Protein 5I8J (pdb70)

Organism: Escherichia phage RB69 (NCBI:txid12353)

Sequence (126 aa):
SMSKLTKVTFIGWFKSGEMFTKDIMLSGDREEIEWVTVQLAEVNNALVKAFINDEKVFEADFRGMSKLTKVTFIGWFKSGEMFTKDIMLSGDREEIEWVTVQLAEVNNALVKAFINDEKVFEADFR

B-factor: mean 19.67, std 7.59, range [7.95, 49.05]

Radius of gyration: 14.95 Å; Cα contacts (8 Å, |Δi|>4): 280; chains: 2; bounding box: 28×36×39 Å

Nearest PDB structures (foldseek):
  5i8j-assembly1_B  TM=9.574E-01  e=3.822E-09  Escherichia phage RB69
  5hy3-assembly1_B  TM=9.517E-01  e=3.571E-06  Tequatrovirus T4
  7umo-assembly6_F  TM=3.609E-01  e=2.416E-01  Homo sapiens
  4goj-assembly2_D  TM=3.260E-01  e=5.235E-01  Homo sapiens
  8eth-assembly1_S  TM=4.693E-01  e=6.366E+00  Schizosaccharomyces pombe

Secondary structure (DSSP, 8-state):
--SSPEEEEEEEEETTS-EEEEEEEESS-HHHHHHHHHHHHHHHTEEEEEEETTEEEEEEE---/-TTEEEEEEEEEETTS-EEEEEEEEESSHHHHHHHHHHHHHHTTEEEEEEETTEEEEEEE--

InterPro domains:
  IPR035137 Discriminator of mRNA degradation [PF17587] (4-63)

Foldseek 3Di:
DVVDWFWKKKWKAALVRDIDIDIDTHPDDDVVVAVVQQCVCQVRLIWMFIDGPNHTDDIDHRVD/DVQKAWKKKWKAAPVRDIDIDIDIDGPPVVTVQVVQQVVCQVRQIWMFIDGPNHTDYIDHRD

Solvent-accessible surface area: 7477 Å² total; per-residue (Å²): 66,145,122,158,76,34,115,0,14,0,2,0,28,62,138,90,45,120,37,36,20,101,51,40,98,13,37,21,110,110,147,61,11,53,160,29,0,53,73,29,0,96,98,44,86,0,24,0,23,0,4,36,130,37,119,80,48,50,69,10,80,75,85,116,169,113,161,77,36,120,0,18,0,1,0,22,66,138,100,46,114,34,40,26,104,47,38,101,20,30,26,99,112,130,66,0,80,147,12,1,54,79,22,0,94,109,50,94,0,20,0,27,0,6,15,148,32,111,68,32,45,83,12,80,76,111

Structure (mmCIF, N/CA/C/O backbone):
data_5I8J
#
_entry.id   5I8J
#
_cell.length_a   31.910
_cell.length_b   53.933
_cell.length_c   75.454
_cell.angle_alpha   90.00
_cell.angle_beta   90.00
_cell.angle_gamma   90.00
#
_symmetry.space_group_name_H-M   'P 21 21 21'
#
loop_
_entity.id
_entity.type
_entity.pdbx_description
1 polymer 'Dmd discriminator of mRNA degradation'
2 water water
#
loop_
_atom_site.group_PDB
_atom_site.id
_atom_site.type_symbol
_atom_site.label_atom_id
_atom_site.label_alt_id
_atom_site.label_comp_id
_atom_site.label_asym_id
_atom_site.label_entity_id
_atom_site.label_seq_id
_atom_site.pdbx_PDB_ins_code
_atom_site.Cartn_x
_atom_site.Cartn_y
_atom_site.Cartn_z
_atom_site.occupancy
_atom_site.B_iso_or_equiv
_atom_site.auth_seq_id
_atom_site.auth_comp_id
_atom_site.auth_asym_id
_atom_site.auth_atom_id
_atom_site.pdbx_PDB_model_num
ATOM 1 N N . SER A 1 1 ? -4.177 -8.380 15.351 1.00 15.84 0 SER A N 1
ATOM 2 C CA . SER A 1 1 ? -4.364 -8.873 16.718 1.00 16.09 0 SER A CA 1
ATOM 3 C C . SER A 1 1 ? -3.032 -9.304 17.304 1.00 14.39 0 SER A C 1
ATOM 4 O O . SER A 1 1 ? -2.006 -9.223 16.644 1.00 15.68 0 SER A O 1
ATOM 7 N N . MET A 1 2 ? -3.035 -9.775 18.544 1.00 11.84 1 MET A N 1
ATOM 8 C CA . MET A 1 2 ? -1.810 -10.324 19.102 1.00 16.08 1 MET A CA 1
ATOM 9 C C . MET A 1 2 ? -1.472 -11.662 18.451 1.00 16.27 1 MET A C 1
ATOM 10 O O . MET A 1 2 ? -0.308 -11.949 18.165 1.00 18.62 1 MET A O 1
ATOM 15 N N . SER A 1 3 ? -2.491 -12.485 18.211 1.00 16.57 2 SER A N 1
ATOM 16 C CA . SER A 1 3 ? -2.257 -13.811 17.623 1.00 15.63 2 SER A CA 1
ATOM 17 C C . SER A 1 3 ? -1.936 -13.754 16.132 1.00 21.38 2 SER A C 1
ATOM 18 O O . SER A 1 3 ? -1.319 -14.674 15.576 1.00 18.44 2 SER A O 1
ATOM 21 N N . LYS A 1 4 ? -2.367 -12.670 15.499 1.00 16.38 3 LYS A N 1
ATOM 22 C CA . LYS A 1 4 ? -2.145 -12.415 14.084 1.00 19.11 3 LYS A CA 1
ATOM 23 C C . LYS A 1 4 ? -1.704 -10.973 13.922 1.00 16.52 3 LYS A C 1
ATOM 24 O O . LYS A 1 4 ? -2.522 -10.092 13.661 1.00 17.77 3 LYS A O 1
ATOM 30 N N . LEU A 1 5 ? -0.419 -10.732 14.129 1.00 15.58 4 LEU A N 1
ATOM 31 C CA . LEU A 1 5 ? 0.102 -9.373 14.092 1.00 14.78 4 LEU A CA 1
ATOM 32 C C . LEU A 1 5 ? -0.053 -8.767 12.699 1.00 15.16 4 LEU A C 1
ATOM 33 O O . LEU A 1 5 ? -0.031 -9.471 11.693 1.00 17.88 4 LEU A O 1
ATOM 38 N N . THR A 1 6 ? -0.235 -7.459 12.650 1.00 13.61 5 THR A N 1
ATOM 39 C CA . THR A 1 6 ? -0.282 -6.721 11.389 1.00 12.31 5 THR A CA 1
ATOM 40 C C . THR A 1 6 ? 1.124 -6.238 11.071 1.00 16.06 5 THR A C 1
ATOM 41 O O . THR A 1 6 ? 1.748 -5.582 11.895 1.00 14.38 5 THR A O 1
ATOM 45 N N . LYS A 1 7 ? 1.641 -6.577 9.890 1.00 15.93 6 LYS A N 1
ATOM 46 C CA . LYS A 1 7 ? 2.956 -6.088 9.498 1.00 13.74 6 LYS A CA 1
ATOM 47 C C . LYS A 1 7 ? 2.800 -4.772 8.749 1.00 15.57 6 LYS A C 1
ATOM 48 O O . LYS A 1 7 ? 2.198 -4.719 7.673 1.00 14.87 6 LYS A O 1
ATOM 54 N N . VAL A 1 8 ? 3.339 -3.710 9.328 1.00 14.38 7 VAL A N 1
ATOM 55 C CA . VAL A 1 8 ? 3.235 -2.397 8.712 1.00 11.58 7 VAL A CA 1
ATOM 56 C C . VAL A 1 8 ? 4.599 -1.978 8.204 1.00 13.54 7 VAL A C 1
ATOM 57 O O . VAL A 1 8 ? 5.571 -1.986 8.943 1.00 11.57 7 VAL A O 1
ATOM 61 N N . THR A 1 9 ? 4.672 -1.639 6.922 1.00 12.02 8 THR A N 1
ATOM 62 C CA . THR A 1 9 ? 5.903 -1.107 6.355 1.00 11.30 8 THR A CA 1
ATOM 63 C C . THR A 1 9 ? 5.833 0.418 6.379 1.00 11.67 8 THR A C 1
ATOM 64 O O . THR A 1 9 ? 4.916 1.002 5.819 1.00 10.44 8 THR A O 1
ATOM 68 N N . PHE A 1 10 ? 6.790 1.040 7.047 1.00 11.71 9 PHE A N 1
ATOM 69 C CA . PHE A 1 10 ? 6.875 2.489 7.137 1.00 12.24 9 PHE A CA 1
ATOM 70 C C . PHE A 1 10 ? 7.977 2.972 6.218 1.00 11.75 9 PHE A C 1
ATOM 71 O O . PHE A 1 10 ? 9.086 2.413 6.214 1.00 13.14 9 PHE A O 1
ATOM 79 N N . ILE A 1 11 ? 7.670 3.999 5.431 1.00 11.10 10 ILE A N 1
ATOM 80 C CA . ILE A 1 11 ? 8.672 4.640 4.593 1.00 8.62 10 ILE A CA 1
ATOM 81 C C . ILE A 1 11 ? 8.751 6.098 4.976 1.00 9.62 10 ILE A C 1
ATOM 82 O O . ILE A 1 11 ? 7.738 6.771 5.040 1.00 9.70 10 ILE A O 1
ATOM 87 N N . GLY A 1 12 ? 9.958 6.571 5.251 1.00 9.69 11 GLY A N 1
ATOM 88 C CA . GLY A 1 12 ? 10.166 7.923 5.739 1.00 10.38 11 GLY A CA 1
ATO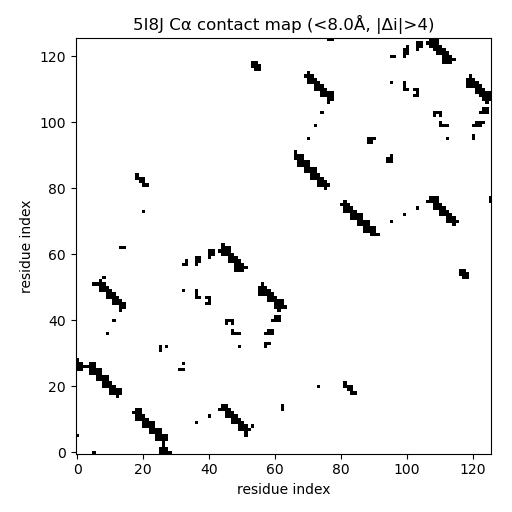M 89 C C . GLY A 1 12 ? 11.107 8.719 4.851 1.00 10.99 11 GLY A C 1
ATOM 90 O O . GLY A 1 12 ? 12.064 8.171 4.288 1.00 10.53 11 GLY A O 1
ATOM 91 N N . TRP A 1 13 ? 10.795 10.004 4.704 1.00 9.18 12 TRP A N 1
ATOM 92 C CA . TRP A 1 13 ? 11.661 10.987 4.062 1.00 10.95 12 TRP A CA 1
ATOM 93 C C . TRP A 1 13 ? 12.047 12.085 5.038 1.00 10.37 12 TRP A C 1
ATOM 94 O O . TRP A 1 13 ? 11.175 12.790 5.564 1.00 11.37 12 TRP A O 1
ATOM 105 N N . PHE A 1 14 ? 13.347 12.229 5.280 1.00 10.50 13 PHE A N 1
ATOM 106 C CA . PHE A 1 14 ? 13.855 13.351 6.061 1.00 13.57 13 PHE A CA 1
ATOM 107 C C . PHE A 1 14 ? 13.746 14.624 5.226 1.00 12.19 13 PHE A C 1
ATOM 108 O O . PHE A 1 14 ? 13.543 14.558 4.012 1.00 13.86 13 PHE A O 1
ATOM 116 N N . LYS A 1 15 ? 13.879 15.781 5.871 1.00 14.57 14 LYS A N 1
ATOM 117 C CA . LYS A 1 15 ? 13.864 17.055 5.145 1.00 16.99 14 LYS A CA 1
ATOM 118 C C . LYS A 1 15 ? 14.957 17.118 4.086 1.00 16.22 14 LYS A C 1
ATOM 119 O O . LYS A 1 15 ? 14.781 17.719 3.021 1.00 17.82 14 LYS A O 1
ATOM 125 N N . SER A 1 16 ? 16.086 16.485 4.384 1.00 15.57 15 SER A N 1
ATOM 126 C CA . SER A 1 16 ? 17.202 16.355 3.435 1.00 16.30 15 SER A CA 1
ATOM 127 C C . SER A 1 16 ? 16.875 15.569 2.168 1.00 20.19 15 SER A C 1
ATOM 128 O O . SER A 1 16 ? 17.627 15.617 1.188 1.00 18.98 15 SER A O 1
ATOM 131 N N . GLY A 1 17 ? 15.783 14.813 2.186 1.00 16.39 16 GLY A N 1
ATOM 132 C CA . GLY A 1 17 ? 15.504 13.913 1.081 1.00 13.74 16 GLY A CA 1
ATOM 133 C C . GLY A 1 17 ? 16.066 12.519 1.315 1.00 16.89 16 GLY A C 1
ATOM 134 O O . GLY A 1 17 ? 15.757 11.579 0.570 1.00 14.08 16 GLY A O 1
ATOM 135 N N . GLU A 1 18 ? 16.915 12.383 2.334 1.00 15.02 17 GLU A N 1
ATOM 136 C CA . GLU A 1 18 ? 17.353 11.060 2.771 1.00 16.27 17 GLU A CA 1
ATOM 137 C C . GLU A 1 18 ? 16.150 10.261 3.250 1.00 17.23 17 GLU A C 1
ATOM 138 O O . GLU A 1 18 ? 15.165 10.837 3.688 1.00 12.48 17 GLU A O 1
ATOM 144 N N . MET A 1 19 ? 16.239 8.935 3.181 1.00 13.57 18 MET A N 1
ATOM 145 C CA . MET A 1 19 ? 15.092 8.095 3.498 1.00 12.33 18 MET A CA 1
ATOM 146 C C . MET A 1 19 ? 15.401 7.085 4.581 1.00 14.53 18 MET A C 1
ATOM 147 O O . MET A 1 19 ? 16.570 6.791 4.852 1.00 13.46 18 MET A O 1
ATOM 152 N N . PHE A 1 20 ? 14.347 6.571 5.209 1.00 13.33 19 PHE A N 1
ATOM 153 C CA . PHE A 1 20 ? 14.477 5.414 6.088 1.00 15.06 19 PHE A CA 1
ATOM 154 C C . PHE A 1 20 ? 13.266 4.516 5.919 1.00 15.88 19 PHE A C 1
ATOM 155 O O . PHE A 1 20 ? 12.242 4.943 5.415 1.00 14.57 19 PHE A O 1
ATOM 163 N N . THR A 1 21 ? 13.381 3.258 6.316 1.00 13.20 20 THR A N 1
ATOM 164 C CA . THR A 1 21 ? 12.245 2.357 6.167 1.00 11.50 20 THR A CA 1
ATOM 165 C C . THR A 1 21 ? 12.314 1.284 7.252 1.00 17.07 20 THR A C 1
ATOM 166 O O . THR A 1 21 ? 13.400 0.913 7.685 1.00 15.87 20 THR A O 1
ATOM 170 N N . LYS A 1 22 ? 11.149 0.848 7.732 1.00 14.93 21 LYS A N 1
ATOM 171 C CA . LYS A 1 22 ? 11.090 -0.168 8.785 1.00 14.59 21 LYS A CA 1
ATOM 172 C C . LYS A 1 22 ? 9.864 -1.030 8.627 1.00 15.19 21 LYS A C 1
ATOM 173 O O . LYS A 1 22 ? 8.826 -0.527 8.241 1.00 15.31 21 LYS A O 1
ATOM 179 N N . ASP A 1 23 ? 9.976 -2.316 8.966 1.00 13.99 22 ASP A N 1
ATOM 180 C CA . ASP A 1 23 ? 8.808 -3.179 9.135 1.00 12.97 22 ASP A CA 1
ATOM 181 C C . ASP A 1 23 ? 8.525 -3.314 10.620 1.00 14.84 22 ASP A C 1
ATOM 182 O O . ASP A 1 23 ? 9.416 -3.682 11.377 1.00 16.62 22 ASP A O 1
ATOM 187 N N . ILE A 1 24 ? 7.300 -3.017 11.037 1.00 12.80 23 ILE A N 1
ATOM 188 C CA . ILE A 1 24 ? 6.942 -3.087 12.457 1.00 13.62 23 ILE A CA 1
ATOM 189 C C . ILE A 1 24 ? 5.723 -3.982 12.617 1.00 12.64 23 ILE A C 1
ATOM 190 O O . ILE A 1 24 ? 4.758 -3.838 11.871 1.00 12.94 23 ILE A O 1
ATOM 195 N N . MET A 1 25 ? 5.765 -4.919 13.570 1.00 12.14 24 MET A N 1
ATOM 196 C CA . MET A 1 25 ? 4.602 -5.765 13.828 1.00 14.16 24 MET A CA 1
ATOM 197 C C . MET A 1 25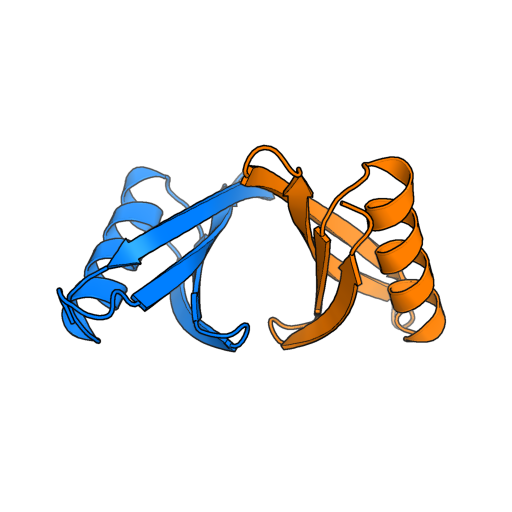 ? 3.746 -5.133 14.909 1.00 13.45 24 MET A C 1
ATOM 198 O O . MET A 1 25 ? 4.227 -4.884 16.021 1.00 13.33 24 MET A O 1
ATOM 203 N N . LEU A 1 26 ? 2.477 -4.896 14.599 1.00 13.39 25 LEU A N 1
ATOM 204 C CA . LEU A 1 26 ? 1.575 -4.236 15.539 1.00 12.49 25 LEU A CA 1
ATOM 205 C C . LEU A 1 26 ? 0.385 -5.122 15.848 1.00 13.80 25 LEU A C 1
ATOM 206 O O . LEU A 1 26 ? -0.169 -5.760 14.960 1.00 15.05 25 LEU A O 1
ATOM 211 N N . SER A 1 27 ? -0.019 -5.157 17.113 1.00 13.12 26 SER A N 1
ATOM 212 C CA . SER A 1 27 ? -1.125 -6.017 17.502 1.00 14.40 26 SER A CA 1
ATOM 213 C C . SER A 1 27 ? -2.460 -5.283 17.491 1.00 16.84 26 SER A C 1
ATOM 214 O O . SER A 1 27 ? -3.516 -5.911 17.612 1.00 17.57 26 SER A O 1
ATOM 217 N N . GLY A 1 28 ? -2.414 -3.962 17.334 1.00 14.62 27 GLY A N 1
ATOM 218 C CA . GLY A 1 28 ? -3.612 -3.150 17.394 1.00 15.98 27 GLY A CA 1
ATOM 219 C C . GLY A 1 28 ? -4.203 -2.840 16.033 1.00 20.42 27 GLY A C 1
ATOM 220 O O . GLY A 1 28 ? -4.018 -3.586 15.074 1.00 17.58 27 GLY A O 1
ATOM 221 N N . ASP A 1 29 ? -4.910 -1.719 15.951 1.00 16.32 28 ASP A N 1
ATOM 222 C CA . ASP A 1 29 ? -5.659 -1.393 14.753 1.00 19.42 28 ASP A CA 1
ATOM 223 C C . ASP A 1 29 ? -5.438 0.064 14.376 1.00 18.72 28 ASP A C 1
ATOM 224 O O . ASP A 1 29 ? -4.338 0.584 14.559 1.00 17.66 28 ASP A O 1
ATOM 229 N N . ARG A 1 30 ? -6.475 0.722 13.871 1.00 17.94 29 ARG A N 1
ATOM 230 C CA . ARG A 1 30 ? -6.326 2.050 13.279 1.00 20.37 29 ARG A CA 1
ATOM 231 C C . ARG A 1 30 ? -5.617 3.054 14.177 1.00 18.54 29 ARG A C 1
ATOM 232 O O . ARG A 1 30 ? -4.657 3.709 13.757 1.00 19.56 29 ARG A O 1
ATOM 240 N N . GLU A 1 31 ? -6.082 3.171 15.414 1.00 16.48 30 GLU A N 1
ATOM 241 C CA . GLU A 1 31 ? -5.554 4.193 16.299 1.00 19.10 30 GLU A CA 1
ATOM 242 C C . GLU A 1 31 ? -4.061 3.993 16.541 1.00 18.83 30 GLU A C 1
ATOM 243 O O . GLU A 1 31 ? -3.284 4.945 16.447 1.00 16.57 30 GLU A O 1
ATOM 249 N N . GLU A 1 32 ? -3.650 2.757 16.820 1.00 15.30 31 GLU A N 1
ATOM 250 C CA . GLU A 1 32 ? -2.235 2.495 17.037 1.00 14.27 31 GLU A CA 1
ATOM 251 C C . GLU A 1 32 ? -1.394 2.821 15.811 1.00 13.00 31 GLU A C 1
ATOM 252 O O . GLU A 1 32 ? -0.333 3.415 15.922 1.00 13.43 31 GLU A O 1
ATOM 258 N N . ILE A 1 33 ? -1.863 2.405 14.646 1.00 12.82 32 ILE A N 1
ATOM 259 C CA . ILE A 1 33 ? -1.121 2.644 13.412 1.00 13.71 32 ILE A CA 1
ATOM 260 C C . ILE A 1 33 ? -0.926 4.143 13.193 1.00 13.53 32 ILE A C 1
ATOM 261 O O . ILE A 1 33 ? 0.181 4.603 12.876 1.00 14.57 32 ILE A O 1
ATOM 266 N N . GLU A 1 34 ? -1.995 4.910 13.390 1.00 12.91 33 GLU A N 1
ATOM 267 C CA . GLU A 1 34 ? -1.893 6.362 13.213 1.00 13.74 33 GLU A CA 1
A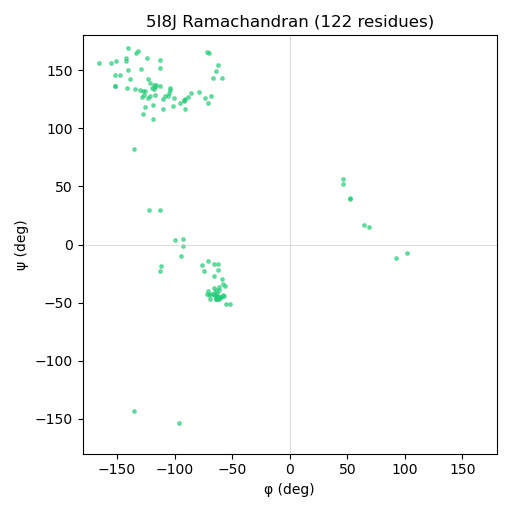TOM 268 C C . GLU A 1 34 ? -0.940 6.995 14.226 1.00 15.73 33 GLU A C 1
ATOM 269 O O . GLU A 1 34 ? -0.114 7.850 13.867 1.00 13.95 33 GLU A O 1
ATOM 275 N N . TRP A 1 35 ? -1.056 6.596 15.492 1.00 12.65 34 TRP A N 1
ATOM 276 C CA . TRP A 1 35 ? -0.208 7.165 16.543 1.00 14.05 34 TRP A CA 1
ATOM 277 C C . TRP A 1 35 ? 1.262 6.850 16.271 1.00 12.83 34 TRP A C 1
ATOM 278 O O . TRP A 1 35 ? 2.124 7.713 16.375 1.00 13.65 34 TRP A O 1
ATOM 289 N N . VAL A 1 36 ? 1.539 5.603 15.915 1.00 11.17 35 VAL A N 1
ATOM 290 C CA . VAL A 1 36 ? 2.905 5.181 15.636 1.00 12.08 35 VAL A CA 1
ATOM 291 C C . VAL A 1 36 ? 3.453 5.977 14.452 1.00 10.77 35 VAL A C 1
ATOM 292 O O . VAL A 1 36 ? 4.613 6.411 14.471 1.00 12.00 35 VAL A O 1
ATOM 296 N N . THR A 1 37 ? 2.604 6.215 13.461 1.00 10.70 36 THR A N 1
ATOM 297 C CA . THR A 1 37 ? 3.013 6.983 12.277 1.00 10.68 36 THR A CA 1
ATOM 298 C C . THR A 1 37 ? 3.360 8.415 12.660 1.00 12.81 36 THR A C 1
ATOM 299 O O . THR A 1 37 ? 4.403 8.948 12.268 1.00 11.92 36 THR A O 1
ATOM 303 N N . VAL A 1 38 ? 2.485 9.033 13.448 1.00 10.56 37 VAL A N 1
ATOM 304 C CA . VAL A 1 38 ? 2.691 10.414 13.854 1.00 13.67 37 VAL A CA 1
ATOM 305 C C . VAL A 1 38 ? 3.951 10.531 14.688 1.00 12.10 37 VAL A C 1
ATOM 306 O O . VAL A 1 38 ? 4.735 11.461 14.511 1.00 12.31 37 VAL A O 1
ATOM 310 N N . GLN A 1 39 ? 4.158 9.580 15.593 1.00 10.60 38 GLN A N 1
ATOM 311 C CA . GLN A 1 39 ? 5.337 9.613 16.449 1.00 12.41 38 GLN A CA 1
ATOM 312 C C . GLN A 1 39 ? 6.612 9.464 15.631 1.00 12.19 38 GLN A C 1
ATOM 313 O O . GLN A 1 39 ? 7.572 10.209 15.818 1.00 13.46 38 GLN A O 1
ATOM 319 N N . LEU A 1 40 ? 6.616 8.497 14.720 1.00 12.11 39 LEU A N 1
ATOM 320 C CA . LEU A 1 40 ? 7.763 8.301 13.840 1.00 12.88 39 LEU A CA 1
ATOM 321 C C . LEU A 1 40 ? 8.073 9.570 13.058 1.00 12.03 39 LEU A C 1
ATOM 322 O O . LEU A 1 40 ? 9.230 9.983 12.947 1.00 13.09 39 LEU A O 1
ATOM 327 N N . ALA A 1 41 ? 7.031 10.201 12.533 1.00 11.69 40 ALA A N 1
ATOM 328 C CA . ALA A 1 41 ? 7.239 11.369 11.696 1.00 10.27 40 ALA A CA 1
ATOM 329 C C . ALA A 1 41 ? 7.735 12.530 12.547 1.00 12.83 40 ALA A C 1
ATOM 330 O O . ALA A 1 41 ? 8.679 13.225 12.173 1.00 12.08 40 ALA A O 1
ATOM 332 N N . GLU A 1 42 ? 7.127 12.713 13.719 1.00 11.59 41 GLU A N 1
ATOM 333 C CA . GLU A 1 42 ? 7.436 13.879 14.541 1.00 13.07 41 GLU A CA 1
ATOM 334 C C . GLU A 1 42 ? 8.846 13.793 15.117 1.00 12.40 41 GLU A C 1
ATOM 335 O O . GLU A 1 42 ? 9.604 14.763 15.055 1.00 15.52 41 GLU A O 1
ATOM 341 N N . VAL A 1 43 ? 9.193 12.631 15.667 1.00 15.18 42 VAL A N 1
ATOM 342 C CA . VAL A 1 43 ? 10.531 12.414 16.225 1.00 18.17 42 VAL A CA 1
ATOM 343 C C . VAL A 1 43 ? 11.613 12.682 15.175 1.00 18.38 42 VAL A C 1
ATOM 344 O O . VAL A 1 43 ? 12.680 13.221 15.478 1.00 17.56 42 VAL A O 1
ATOM 348 N N . ASN A 1 44 ? 11.315 12.334 13.929 1.00 15.71 43 ASN A N 1
ATOM 349 C CA . ASN A 1 44 ? 12.316 12.410 12.878 1.00 14.78 43 ASN A CA 1
ATOM 350 C C . ASN A 1 44 ? 12.214 13.646 11.998 1.00 16.49 43 ASN A C 1
ATOM 351 O O . ASN A 1 44 ? 12.980 13.786 11.037 1.00 18.33 43 ASN A O 1
ATOM 356 N N . ASN A 1 45 ? 11.291 14.544 12.335 1.00 14.59 44 ASN A N 1
ATOM 357 C CA . ASN A 1 45 ? 10.995 15.702 11.491 1.00 16.89 44 ASN A CA 1
ATOM 358 C C . ASN A 1 45 ? 10.851 15.270 10.036 1.00 14.48 44 ASN A C 1
ATOM 359 O O . ASN A 1 45 ? 11.491 15.818 9.144 1.00 14.01 44 ASN A O 1
ATOM 364 N N . ALA A 1 46 ? 10.009 14.267 9.817 1.00 13.00 45 ALA A N 1
ATOM 365 C CA . ALA A 1 46 ? 9.971 13.570 8.543 1.00 11.44 45 ALA A CA 1
ATOM 366 C C . ALA A 1 46 ? 8.554 13.414 8.001 1.00 12.61 45 ALA A C 1
ATOM 367 O O . ALA A 1 46 ? 7.569 13.631 8.707 1.00 11.94 45 ALA A O 1
ATOM 369 N N . LEU A 1 47 ? 8.473 13.050 6.732 1.00 10.50 46 LEU A N 1
ATOM 370 C CA . LEU A 1 47 ? 7.245 12.552 6.135 1.00 10.75 46 LEU A CA 1
ATOM 371 C C . LEU A 1 47 ? 7.280 11.048 6.299 1.00 10.57 46 LEU A C 1
ATOM 372 O O . LEU A 1 47 ? 8.250 10.419 5.902 1.00 10.93 46 LEU A O 1
ATOM 377 N N . VAL A 1 48 ? 6.255 10.462 6.904 1.00 9.38 47 VAL A N 1
ATOM 378 C CA . VAL A 1 48 ? 6.225 9.003 7.042 1.00 9.06 47 VAL A CA 1
ATOM 379 C C . VAL A 1 48 ? 4.915 8.464 6.502 1.00 10.80 47 VAL A C 1
ATOM 380 O O . VAL A 1 48 ? 3.849 9.001 6.812 1.00 12.00 47 VAL A O 1
ATOM 384 N N . LYS A 1 49 ? 5.011 7.423 5.668 1.00 8.68 48 LYS A N 1
ATOM 385 C CA . LYS A 1 49 ? 3.856 6.726 5.118 1.00 9.36 48 LYS A CA 1
ATOM 386 C C . LYS A 1 49 ? 3.799 5.322 5.690 1.00 11.87 48 LYS A C 1
ATOM 387 O O . LYS A 1 49 ? 4.831 4.647 5.776 1.00 11.20 48 LYS A O 1
ATOM 393 N N . ALA A 1 50 ? 2.597 4.893 6.071 1.00 9.44 49 ALA A N 1
ATOM 394 C CA . ALA A 1 50 ? 2.373 3.527 6.552 1.00 11.04 49 ALA A CA 1
ATOM 395 C C . ALA A 1 50 ? 1.669 2.692 5.474 1.00 11.96 49 ALA A C 1
ATOM 396 O O . ALA A 1 50 ? 0.667 3.107 4.905 1.00 11.99 49 ALA A O 1
ATOM 398 N N . PHE A 1 51 ? 2.219 1.514 5.203 1.00 11.36 50 PHE A N 1
ATOM 399 C CA . PHE A 1 51 ? 1.709 0.598 4.200 1.00 12.86 50 PHE A CA 1
ATOM 400 C C . PHE A 1 51 ? 1.320 -0.726 4.850 1.00 12.62 50 PHE A C 1
ATOM 401 O O . PHE A 1 51 ? 2.077 -1.266 5.652 1.00 12.81 50 PHE A O 1
ATOM 409 N N . ILE A 1 52 ? 0.151 -1.250 4.491 1.00 12.09 51 ILE A N 1
ATOM 410 C CA . ILE A 1 52 ? -0.233 -2.609 4.870 1.00 12.48 51 ILE A CA 1
ATOM 411 C C . ILE A 1 52 ? -0.627 -3.350 3.599 1.00 16.86 51 ILE A C 1
ATOM 412 O O . ILE A 1 52 ? -1.420 -2.842 2.805 1.00 15.35 51 ILE A O 1
ATOM 417 N N . ASN A 1 53 ? -0.048 -4.529 3.394 1.00 15.74 52 ASN A N 1
ATOM 418 C CA . ASN A 1 53 ? -0.285 -5.282 2.158 1.00 17.71 52 ASN A CA 1
ATOM 419 C C . ASN A 1 53 ? -0.017 -4.426 0.925 1.00 18.84 52 ASN A C 1
ATOM 420 O O . ASN A 1 53 ? -0.781 -4.464 -0.045 1.00 19.88 52 ASN A O 1
ATOM 425 N N . ASP A 1 54 ? 1.043 -3.623 1.002 1.00 16.88 53 ASP A N 1
ATOM 426 C CA . ASP A 1 54 ? 1.507 -2.780 -0.111 1.00 17.18 53 ASP A CA 1
ATOM 427 C C . ASP A 1 54 ? 0.563 -1.623 -0.457 1.00 17.83 53 ASP A C 1
ATOM 428 O O . ASP A 1 54 ? 0.704 -0.993 -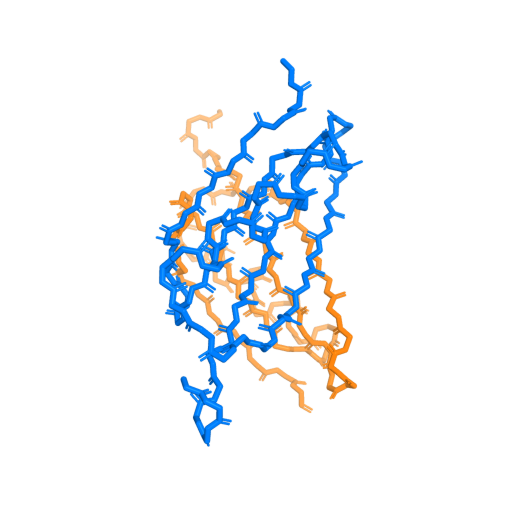1.499 1.00 19.50 53 ASP A O 1
ATOM 433 N N . GLU A 1 55 ? -0.377 -1.315 0.428 1.00 16.50 54 GLU A N 1
ATOM 434 C CA . GLU A 1 55 ? -1.278 -0.193 0.190 1.00 17.97 54 GLU A CA 1
ATOM 435 C C . GLU A 1 55 ? -1.094 0.864 1.270 1.00 15.61 54 GLU A C 1
ATOM 436 O O . GLU A 1 55 ? -0.957 0.528 2.439 1.00 14.63 54 GLU A O 1
ATOM 442 N N . LYS A 1 56 ? -1.062 2.138 0.879 1.00 13.84 55 LYS A N 1
ATOM 443 C CA . LYS A 1 56 ? -0.859 3.205 1.857 1.00 12.09 55 LYS A CA 1
ATOM 444 C C . LYS A 1 56 ? -2.114 3.410 2.690 1.00 16.04 55 LYS A C 1
ATOM 445 O O . LYS A 1 56 ? -3.193 3.624 2.140 1.00 16.19 55 LYS A O 1
ATOM 451 N N . VAL A 1 57 ? -1.981 3.350 4.013 1.00 14.98 56 VAL A N 1
ATOM 452 C CA . VAL A 1 57 ? -3.155 3.455 4.876 1.00 15.34 56 VAL A CA 1
ATOM 453 C C . VAL A 1 57 ? -3.177 4.750 5.692 1.00 15.88 56 VAL A C 1
ATOM 454 O O . VAL A 1 57 ? -4.226 5.157 6.197 1.00 17.05 56 VAL A O 1
ATOM 458 N N . PHE A 1 58 ? -2.024 5.399 5.816 1.00 13.58 57 PHE A N 1
ATOM 459 C CA . PHE A 1 58 ? -1.926 6.638 6.574 1.00 14.49 57 PHE A CA 1
ATOM 460 C C . PHE A 1 58 ? -0.610 7.326 6.264 1.00 14.22 57 PHE A C 1
ATOM 461 O O . PHE A 1 58 ? 0.339 6.677 5.846 1.00 12.67 57 PHE A O 1
ATOM 469 N N . GLU A 1 59 ? -0.549 8.639 6.466 1.00 13.63 58 GLU A N 1
ATOM 470 C CA . GLU A 1 59 ? 0.737 9.318 6.426 1.00 13.61 58 GLU A CA 1
ATOM 471 C C . GLU A 1 59 ? 0.701 10.591 7.244 1.00 14.80 58 GLU A C 1
ATOM 472 O O . GLU A 1 59 ? -0.372 11.151 7.474 1.00 14.27 58 GLU A O 1
ATOM 478 N N . ALA A 1 60 ? 1.879 11.020 7.690 1.00 12.99 59 ALA A N 1
ATOM 479 C CA . ALA A 1 60 ? 2.021 12.224 8.509 1.00 11.51 59 ALA A CA 1
ATOM 480 C C . ALA A 1 60 ? 3.277 12.956 8.074 1.00 14.69 59 ALA A C 1
ATOM 481 O O . ALA A 1 60 ? 4.320 12.341 7.893 1.00 13.85 59 ALA A O 1
ATOM 483 N N . ASP A 1 61 ? 3.182 14.270 7.904 1.00 13.05 60 ASP A N 1
ATOM 484 C CA . ASP A 1 61 ? 4.313 15.039 7.395 1.00 11.46 60 ASP A CA 1
ATOM 485 C C . ASP A 1 61 ? 4.747 16.077 8.417 1.00 14.43 60 ASP A C 1
ATOM 486 O O . ASP A 1 61 ? 4.066 17.090 8.618 1.00 16.27 60 ASP A O 1
ATOM 491 N N . PHE A 1 62 ? 5.892 15.837 9.042 1.00 12.64 61 PHE A N 1
ATOM 492 C CA . PHE A 1 62 ? 6.430 16.780 10.008 1.00 14.98 61 PHE A CA 1
ATOM 493 C C . PHE A 1 62 ? 7.723 17.437 9.526 1.00 17.01 61 PHE A C 1
ATOM 494 O O . PHE A 1 62 ? 8.563 17.832 10.322 1.00 17.27 61 PHE A O 1
ATOM 502 N N . ARG A 1 63 ? 7.875 17.582 8.218 1.00 16.28 62 ARG A N 1
ATOM 503 C CA . ARG A 1 63 ? 9.077 18.222 7.700 1.00 18.30 62 ARG A CA 1
ATOM 504 C C . ARG A 1 63 ? 9.010 19.740 7.884 1.00 22.52 62 ARG A C 1
ATOM 505 O O . ARG A 1 63 ? 10.031 20.428 7.828 1.00 26.78 62 ARG A O 1
ATOM 513 N N . GLY A 1 64 ? 7.806 20.254 8.112 1.00 24.58 63 GLY A N 1
ATOM 514 C CA . GLY A 1 64 ? 7.623 21.667 8.405 1.00 29.14 63 GLY A CA 1
ATOM 515 C C . GLY A 1 64 ? 7.164 22.469 7.202 1.00 39.77 63 GLY A C 1
ATOM 516 O O . GLY A 1 64 ? 7.658 22.280 6.089 1.00 43.05 63 GLY A O 1
ATOM 517 N N . MET B 1 2 ? 11.011 16.473 -19.226 1.00 28.12 1 MET B N 1
ATOM 518 C CA . MET B 1 2 ? 10.615 16.190 -17.850 1.00 25.94 1 MET B CA 1
ATOM 519 C C . MET B 1 2 ? 9.301 15.420 -17.789 1.00 25.95 1 MET B C 1
ATOM 520 O O . MET B 1 2 ? 9.098 14.599 -16.893 1.00 24.88 1 MET B O 1
ATOM 525 N N . SER B 1 3 ? 8.410 15.701 -18.737 1.00 26.76 2 SER B N 1
ATOM 526 C CA . SER B 1 3 ? 7.074 15.107 -18.743 1.00 29.23 2 SER B CA 1
ATOM 527 C C . SER B 1 3 ? 7.153 13.604 -18.968 1.00 27.37 2 SER B C 1
ATOM 528 O O . SER B 1 3 ? 6.198 12.864 -18.700 1.00 29.62 2 SER B O 1
ATOM 531 N N . LYS B 1 4 ? 8.305 13.161 -19.456 1.00 21.96 3 LYS B N 1
ATOM 532 C CA . LYS B 1 4 ? 8.528 11.754 -19.741 1.00 22.89 3 LYS B CA 1
ATOM 533 C C . LYS B 1 4 ? 9.158 11.021 -18.549 1.00 19.80 3 LYS B C 1
ATOM 534 O O . LYS B 1 4 ? 9.401 9.815 -18.632 1.00 22.45 3 LYS B O 1
ATOM 540 N N . LEU B 1 5 ? 9.423 11.748 -17.463 1.00 19.19 4 LEU B N 1
ATOM 541 C CA . LEU B 1 5 ? 10.107 11.184 -16.292 1.00 18.27 4 LEU B CA 1
ATOM 542 C C . LEU B 1 5 ? 9.211 11.103 -15.058 1.00 21.70 4 LEU B C 1
ATOM 543 O O . LEU B 1 5 ? 8.294 11.903 -14.878 1.00 22.16 4 LEU B O 1
ATOM 548 N N . THR B 1 6 ? 9.496 10.140 -14.191 1.00 16.74 5 THR B N 1
ATOM 549 C CA . THR B 1 6 ? 8.785 10.036 -12.928 1.00 19.08 5 THR B CA 1
ATOM 550 C C . THR B 1 6 ? 9.753 9.645 -11.814 1.00 17.56 5 THR B C 1
ATOM 551 O O . THR B 1 6 ? 10.765 8.980 -12.051 1.00 15.35 5 THR B O 1
ATOM 555 N N . LYS B 1 7 ? 9.463 10.074 -10.592 1.00 16.58 6 LYS B N 1
ATOM 556 C CA . LYS B 1 7 ? 10.236 9.592 -9.461 1.00 17.29 6 LYS B CA 1
ATOM 557 C C . LYS B 1 7 ? 9.641 8.271 -8.976 1.00 17.05 6 LYS B C 1
ATOM 558 O O . LYS B 1 7 ? 8.434 8.167 -8.779 1.00 22.39 6 LYS B O 1
ATOM 564 N N . VAL B 1 8 ? 10.484 7.263 -8.808 1.00 12.10 7 VAL B N 1
ATOM 565 C CA . VAL B 1 8 ? 10.034 5.956 -8.347 1.00 12.72 7 VAL B CA 1
ATOM 566 C C . VAL B 1 8 ? 10.681 5.604 -7.016 1.00 15.11 7 VAL B C 1
ATOM 567 O O . VAL B 1 8 ? 11.891 5.759 -6.852 1.00 16.33 7 VAL B O 1
ATOM 571 N N . THR B 1 9 ? 9.877 5.119 -6.076 1.00 12.74 8 THR B N 1
ATOM 572 C CA . THR B 1 9 ? 10.379 4.748 -4.760 1.00 12.91 8 THR B CA 1
ATOM 573 C C . THR B 1 9 ? 10.533 3.240 -4.690 1.00 12.17 8 THR B C 1
ATOM 574 O O . THR B 1 9 ? 9.568 2.527 -4.859 1.00 14.12 8 THR B O 1
ATOM 578 N N . PHE B 1 10 ? 11.748 2.768 -4.460 1.00 12.56 9 PHE B N 1
ATOM 579 C CA . PHE B 1 10 ? 12.021 1.345 -4.315 1.00 12.52 9 PHE B CA 1
ATOM 580 C C . PHE B 1 10 ? 12.233 1.001 -2.853 1.00 15.00 9 PHE B C 1
ATOM 581 O O . PHE B 1 10 ? 12.924 1.725 -2.140 1.00 15.36 9 PHE B O 1
ATOM 589 N N . ILE B 1 11 ? 11.616 -0.089 -2.406 1.00 13.58 10 ILE B N 1
ATOM 590 C CA . ILE B 1 11 ? 11.908 -0.657 -1.097 1.00 13.95 10 ILE B CA 1
ATOM 591 C C . ILE B 1 11 ? 12.487 -2.044 -1.307 1.00 13.80 10 ILE B C 1
ATOM 592 O O . ILE B 1 11 ? 11.962 -2.808 -2.106 1.00 13.56 10 ILE B O 1
ATOM 597 N N . GLY B 1 12 ? 13.554 -2.370 -0.590 1.00 14.65 11 GLY B N 1
ATOM 598 C CA . GLY B 1 12 ? 14.179 -3.671 -0.719 1.00 13.28 11 GLY B CA 1
ATOM 599 C C . GLY B 1 12 ? 14.398 -4.354 0.619 1.00 17.78 11 GLY B C 1
ATOM 600 O O . GLY B 1 12 ? 14.562 -3.692 1.642 1.00 16.24 11 GLY B O 1
ATOM 601 N N . TRP B 1 13 ? 14.386 -5.681 0.589 1.00 15.77 12 TRP B N 1
ATOM 602 C CA . TRP B 1 13 ? 14.651 -6.540 1.740 1.00 15.02 12 TRP B CA 1
ATOM 603 C C . TRP B 1 13 ? 15.769 -7.503 1.367 1.00 19.13 12 TRP B C 1
ATOM 604 O O . TRP B 1 13 ? 15.614 -8.289 0.425 1.00 19.41 12 TRP B O 1
ATOM 615 N N . PHE B 1 14 ? 16.894 -7.433 2.077 1.00 19.47 13 PHE B N 1
ATOM 616 C CA . PHE B 1 14 ? 17.923 -8.470 1.954 1.00 22.79 13 PHE B CA 1
ATOM 617 C C . PHE B 1 14 ? 17.388 -9.748 2.602 1.00 24.29 13 PHE B C 1
ATOM 618 O O . PHE B 1 14 ? 16.406 -9.693 3.338 1.00 26.54 13 PHE B O 1
ATOM 626 N N . LYS B 1 15 ? 18.011 -10.898 2.341 1.00 27.60 14 LYS B N 1
ATOM 627 C CA . LYS B 1 15 ? 17.490 -12.148 2.894 1.00 28.34 14 LYS B CA 1
ATOM 628 C C . LYS B 1 15 ? 17.604 -12.158 4.426 1.00 25.61 14 LYS B C 1
ATOM 629 O O . LYS B 1 15 ? 16.821 -12.813 5.107 1.00 30.97 14 LYS B O 1
ATOM 635 N N . SER B 1 16 ? 18.568 -11.412 4.956 1.00 26.52 15 SER B N 1
ATOM 636 C CA . SER B 1 16 ? 18.691 -11.212 6.404 1.00 28.40 15 SER B CA 1
ATOM 637 C C . SER B 1 16 ? 17.480 -10.501 7.008 1.00 28.67 15 SER B C 1
ATOM 638 O O . SER B 1 16 ? 17.233 -10.576 8.215 1.00 25.35 15 SER B O 1
ATOM 641 N N . GLY B 1 17 ? 16.737 -9.786 6.173 1.00 27.94 16 GLY B N 1
ATOM 642 C CA . GLY B 1 17 ? 15.576 -9.055 6.642 1.00 24.49 16 GLY B CA 1
ATOM 643 C C . GLY B 1 17 ? 15.893 -7.586 6.782 1.00 22.28 16 GLY B C 1
ATOM 644 O O . GLY B 1 17 ? 15.008 -6.773 7.047 1.00 22.87 16 GLY B O 1
ATOM 645 N N . GLU B 1 18 ? 17.165 -7.244 6.611 1.00 21.53 17 GLU B N 1
ATOM 646 C CA . GLU B 1 18 ? 17.577 -5.851 6.618 1.00 22.05 17 GLU B CA 1
ATOM 647 C C . GLU B 1 18 ? 16.978 -5.169 5.392 1.00 21.08 17 GLU B C 1
ATOM 648 O O . GLU B 1 18 ? 16.874 -5.780 4.330 1.00 19.56 17 GLU B O 1
ATOM 654 N N . MET B 1 19 ? 16.575 -3.912 5.544 1.00 17.13 18 MET B N 1
ATOM 655 C CA . MET B 1 19 ? 15.883 -3.211 4.467 1.00 16.93 18 MET B CA 1
ATOM 656 C C . MET B 1 19 ? 16.701 -2.064 3.870 1.00 17.18 18 MET B C 1
ATOM 657 O O . MET B 1 19 ? 17.633 -1.557 4.489 1.00 20.98 18 MET B O 1
ATOM 662 N N . PHE B 1 20 ? 16.355 -1.666 2.647 1.00 17.13 19 PHE B N 1
ATOM 663 C CA . PHE B 1 20 ? 16.910 -0.456 2.048 1.00 20.23 19 PHE B CA 1
ATOM 664 C C . PHE B 1 20 ? 15.816 0.236 1.251 1.00 18.01 19 PHE B C 1
ATOM 665 O O . PHE B 1 20 ? 14.823 -0.379 0.908 1.00 15.51 19 PHE B O 1
ATOM 673 N N . THR B 1 21 ? 15.960 1.524 1.001 1.00 19.47 20 THR B N 1
ATOM 674 C CA . THR B 1 21 ? 14.936 2.211 0.227 1.00 20.51 20 THR B CA 1
ATOM 675 C C . THR B 1 21 ? 15.570 3.375 -0.510 1.00 25.63 20 THR B C 1
ATOM 676 O O . THR B 1 21 ? 16.377 4.121 0.061 1.00 22.94 20 THR B O 1
ATOM 680 N N . LYS B 1 22 ? 15.180 3.510 -1.782 1.00 19.59 21 LYS B N 1
ATOM 681 C CA . LYS B 1 22 ? 15.883 4.271 -2.812 1.00 27.17 21 LYS B CA 1
ATOM 682 C C . LYS B 1 22 ? 14.863 5.113 -3.572 1.00 22.41 21 LYS B C 1
ATOM 683 O O . LYS B 1 22 ? 13.827 4.591 -3.937 1.00 18.77 21 LYS B O 1
ATOM 689 N N . ASP B 1 23 ? 15.136 6.393 -3.810 1.00 19.35 22 ASP B N 1
ATOM 690 C CA . ASP B 1 23 ? 14.268 7.219 -4.653 1.00 16.89 22 ASP B CA 1
ATOM 691 C C . ASP B 1 23 ? 15.008 7.521 -5.951 1.00 21.21 22 ASP B C 1
ATOM 692 O O . ASP B 1 23 ? 16.029 8.202 -5.921 1.00 20.87 22 ASP B O 1
ATOM 697 N N . ILE B 1 24 ? 14.478 7.039 -7.078 1.00 17.93 23 ILE B N 1
ATOM 698 C CA . ILE B 1 24 ? 15.198 7.035 -8.357 1.00 22.06 23 ILE B CA 1
ATOM 699 C C . ILE B 1 24 ? 14.348 7.664 -9.451 1.00 21.54 23 ILE B C 1
ATOM 700 O O . ILE B 1 24 ? 13.211 7.249 -9.668 1.00 20.21 23 ILE B O 1
ATOM 705 N N . MET B 1 25 ? 14.891 8.650 -10.153 1.00 16.18 24 MET B N 1
ATOM 706 C CA . MET B 1 25 ? 14.175 9.195 -11.292 1.00 12.97 24 MET B CA 1
ATOM 707 C C . MET B 1 25 ? 14.335 8.281 -12.503 1.00 13.52 24 MET B C 1
ATOM 708 O O . MET B 1 25 ? 15.445 7.872 -12.817 1.00 14.00 24 MET B O 1
ATOM 713 N N . LEU B 1 26 ? 13.230 7.958 -13.163 1.00 10.49 25 LEU B N 1
ATOM 714 C CA . LEU B 1 26 ? 13.260 7.047 -14.321 1.00 11.39 25 LEU B CA 1
ATOM 715 C C . LEU B 1 26 ? 12.317 7.517 -15.399 1.00 12.04 25 LEU B C 1
ATOM 716 O O . LEU B 1 26 ? 11.506 8.395 -15.171 1.00 12.59 25 LEU B O 1
ATOM 721 N N . SER B 1 27 ? 12.407 6.912 -16.579 1.00 12.46 26 SER B N 1
ATOM 722 C CA . SER B 1 27 ? 11.379 7.102 -17.585 1.00 11.80 26 SER B CA 1
ATOM 723 C C . SER B 1 27 ? 10.049 6.645 -17.005 1.00 13.97 26 SER B C 1
ATOM 724 O O . SER B 1 27 ? 10.001 5.658 -16.271 1.00 15.04 26 SER B O 1
ATOM 727 N N . GLY B 1 28 ? 8.977 7.347 -17.346 1.00 13.00 27 GLY B N 1
ATOM 728 C CA . GLY B 1 28 ? 7.654 6.971 -16.887 1.00 14.50 27 GLY B CA 1
ATOM 729 C C . GLY B 1 28 ? 7.115 5.699 -17.526 1.00 17.44 27 GLY B C 1
ATOM 730 O O . GLY B 1 28 ? 6.134 5.131 -17.045 1.00 17.79 27 GLY B O 1
ATOM 731 N N . ASP B 1 29 ? 7.738 5.241 -18.614 1.00 17.87 28 ASP B N 1
ATOM 732 C CA . ASP B 1 29 ? 7.264 4.018 -19.261 1.00 14.89 28 ASP B CA 1
ATOM 733 C C . ASP B 1 29 ? 7.521 2.807 -18.369 1.00 14.37 28 ASP B C 1
ATOM 734 O O . ASP B 1 29 ? 8.636 2.590 -17.902 1.00 12.97 28 ASP B O 1
ATOM 739 N N . ARG B 1 30 ? 6.467 2.032 -18.130 1.00 14.41 29 ARG B N 1
ATOM 740 C CA . ARG B 1 30 ? 6.493 0.959 -17.140 1.00 17.77 29 ARG B CA 1
ATOM 741 C C . ARG B 1 30 ? 7.567 -0.092 -17.407 1.00 15.32 29 ARG B C 1
ATOM 742 O O . ARG B 1 30 ? 8.063 -0.713 -16.475 1.00 14.24 29 ARG B O 1
ATOM 750 N N . GLU B 1 31 ? 7.919 -0.301 -18.674 1.00 14.29 30 GLU B N 1
ATOM 751 C CA . GLU B 1 31 ? 8.923 -1.311 -19.007 1.00 12.42 30 GLU B CA 1
ATOM 752 C C . GLU B 1 31 ? 10.273 -0.981 -18.374 1.00 12.45 30 GLU B C 1
ATOM 753 O O . GLU B 1 31 ? 10.999 -1.879 -17.913 1.00 11.79 30 GLU B O 1
ATOM 759 N N . GLU B 1 32 ? 10.596 0.310 -18.326 1.00 10.87 31 GLU B N 1
ATOM 760 C CA . GLU B 1 32 ? 11.841 0.749 -17.700 1.00 10.78 31 GLU B CA 1
ATOM 761 C C . GLU B 1 32 ? 11.802 0.532 -16.186 1.00 12.21 31 GLU B C 1
ATOM 762 O O . GLU B 1 32 ? 12.768 0.062 -15.594 1.00 11.67 31 GLU B O 1
ATOM 768 N N . ILE B 1 33 ? 10.672 0.858 -15.575 1.00 10.58 32 ILE B N 1
ATOM 769 C CA . ILE B 1 33 ? 10.548 0.729 -14.125 1.00 11.16 32 ILE B CA 1
ATOM 770 C C . ILE B 1 33 ? 10.626 -0.753 -13.734 1.00 12.85 32 ILE B C 1
ATOM 771 O O . ILE B 1 33 ? 11.241 -1.117 -12.726 1.00 11.45 32 ILE B O 1
ATOM 776 N N . GLU B 1 34 ? 10.035 -1.606 -14.565 1.00 12.31 33 GLU B N 1
ATOM 777 C CA . GLU B 1 34 ? 10.108 -3.045 -14.349 1.00 11.83 33 GLU B CA 1
ATOM 778 C C . GLU B 1 34 ? 11.546 -3.539 -14.437 1.00 12.70 33 GLU B C 1
ATOM 779 O O . GLU B 1 34 ? 12.011 -4.312 -13.575 1.00 11.92 33 GLU B O 1
ATOM 785 N N . TRP B 1 35 ? 12.258 -3.096 -15.472 1.00 12.29 34 TRP B N 1
ATOM 786 C CA . TRP B 1 35 ? 13.654 -3.495 -15.616 1.00 10.83 34 TRP B CA 1
ATOM 787 C C . TRP B 1 35 ? 14.504 -3.069 -14.429 1.00 13.35 34 TRP B C 1
ATOM 788 O O . TRP B 1 35 ? 15.296 -3.864 -13.917 1.00 13.71 34 TRP B O 1
ATOM 799 N N . VAL B 1 36 ? 14.339 -1.827 -13.968 1.00 12.03 35 VAL B N 1
ATOM 800 C CA . VAL B 1 36 ? 15.110 -1.382 -12.805 1.00 13.20 35 VAL B CA 1
ATOM 801 C C . VAL B 1 36 ? 14.737 -2.176 -11.552 1.00 12.52 35 VAL B C 1
ATOM 802 O O . VAL B 1 36 ? 15.618 -2.522 -10.767 1.00 13.68 35 VAL B O 1
ATOM 806 N N . THR B 1 37 ? 13.452 -2.482 -11.363 1.00 10.42 36 THR B N 1
ATOM 807 C CA . THR B 1 37 ? 13.030 -3.324 -10.241 1.00 11.76 36 THR B CA 1
ATOM 808 C C . THR B 1 37 ? 13.771 -4.660 -10.239 1.00 13.67 36 THR B C 1
ATOM 809 O O . THR B 1 37 ? 14.341 -5.090 -9.217 1.00 12.73 36 THR B O 1
ATOM 813 N N . VAL B 1 38 ? 13.756 -5.321 -11.393 1.00 13.08 37 VAL B N 1
ATOM 814 C CA . VAL B 1 38 ? 14.419 -6.614 -11.493 1.00 13.92 37 VAL B CA 1
ATOM 815 C C . VAL B 1 38 ? 15.930 -6.483 -11.291 1.00 14.67 37 VAL B C 1
ATOM 816 O O . VAL B 1 38 ? 16.526 -7.290 -10.591 1.00 18.12 37 VAL B O 1
ATOM 820 N N . GLN B 1 39 ? 16.552 -5.469 -11.892 1.00 14.18 38 GLN B N 1
ATOM 821 C CA . GLN B 1 39 ? 17.998 -5.281 -11.742 1.00 16.23 38 GLN B CA 1
ATOM 822 C C . GLN B 1 39 ? 18.403 -5.037 -10.289 1.00 19.79 38 GLN B C 1
ATOM 823 O O . GLN B 1 39 ? 19.354 -5.643 -9.782 1.00 19.76 38 GLN B O 1
ATOM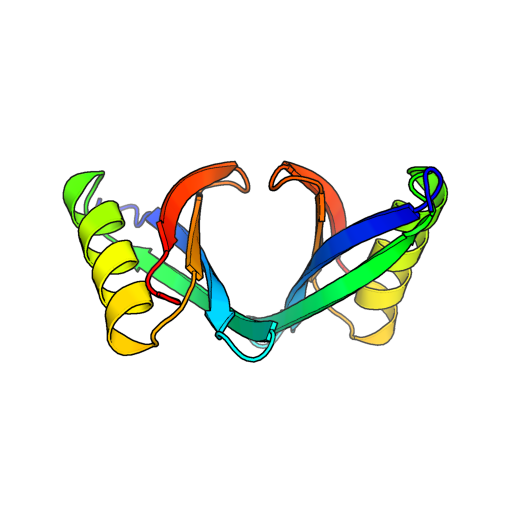 829 N N . LEU B 1 40 ? 17.684 -4.142 -9.621 1.00 15.87 39 LEU B N 1
ATOM 830 C CA . LEU B 1 40 ? 17.946 -3.876 -8.206 1.00 16.59 39 LEU B CA 1
ATOM 831 C C . LEU B 1 40 ? 17.802 -5.146 -7.382 1.00 16.42 39 LEU B C 1
ATOM 832 O O . LEU B 1 40 ? 18.636 -5.415 -6.520 1.00 20.83 39 LEU B O 1
ATOM 837 N N . ALA B 1 41 ? 16.763 -5.934 -7.652 1.00 16.09 40 ALA B N 1
ATOM 838 C CA . ALA B 1 41 ? 16.561 -7.182 -6.906 1.00 16.67 40 ALA B CA 1
ATOM 839 C C . ALA B 1 41 ? 17.677 -8.213 -7.164 1.00 23.02 40 ALA B C 1
ATOM 840 O O . ALA B 1 41 ? 18.177 -8.856 -6.235 1.00 21.03 40 ALA B O 1
ATOM 842 N N . GLU B 1 42 ? 18.064 -8.358 -8.425 1.00 19.65 41 GLU B N 1
ATOM 843 C CA . GLU B 1 42 ? 19.034 -9.377 -8.830 1.00 21.32 41 GLU B CA 1
ATOM 844 C C . GLU B 1 42 ? 20.449 -9.050 -8.359 1.00 25.59 41 GLU B C 1
ATOM 845 O O . GLU B 1 42 ? 21.175 -9.935 -7.891 1.00 28.85 41 GLU B O 1
ATOM 851 N N . VAL B 1 43 ? 20.841 -7.786 -8.482 1.00 21.77 42 VAL B N 1
ATOM 852 C CA . VAL B 1 43 ? 22.168 -7.339 -8.058 1.00 23.21 42 VAL B CA 1
ATOM 853 C C . VAL B 1 43 ? 22.349 -7.439 -6.543 1.00 29.45 42 VAL B C 1
ATOM 854 O O . VAL B 1 43 ? 23.393 -7.881 -6.065 1.00 31.77 42 VAL B O 1
ATOM 858 N N . ASN B 1 44 ? 21.322 -7.053 -5.795 1.00 23.34 43 ASN B N 1
ATOM 859 C CA . ASN B 1 44 ? 21.406 -7.043 -4.342 1.00 25.44 43 ASN B CA 1
ATOM 860 C C . ASN B 1 44 ? 20.917 -8.329 -3.688 1.00 26.28 43 ASN B C 1
ATOM 861 O O . ASN B 1 44 ? 20.865 -8.415 -2.453 1.00 25.72 43 ASN B O 1
ATOM 866 N N . ASN B 1 45 ? 20.572 -9.318 -4.512 1.00 23.57 44 ASN B N 1
ATOM 867 C CA . ASN B 1 45 ? 19.989 -10.574 -4.037 1.00 27.72 44 ASN B CA 1
ATOM 868 C C . ASN B 1 45 ? 18.886 -10.304 -3.023 1.00 26.84 44 ASN B C 1
ATOM 869 O O . ASN B 1 45 ? 18.923 -10.793 -1.885 1.00 24.36 44 ASN B O 1
ATOM 874 N N . ALA B 1 46 ? 17.910 -9.512 -3.456 1.00 19.84 45 ALA B N 1
ATOM 875 C CA . ALA B 1 46 ? 16.914 -8.946 -2.563 1.00 20.42 45 ALA B CA 1
ATOM 876 C C . ALA B 1 46 ? 15.504 -9.090 -3.112 1.00 19.82 45 ALA B C 1
ATOM 877 O O . ALA B 1 46 ? 15.303 -9.402 -4.294 1.00 18.75 45 ALA B O 1
ATOM 879 N N . LEU B 1 47 ? 14.531 -8.886 -2.236 1.00 18.15 46 LEU B N 1
ATOM 880 C CA . LEU B 1 47 ? 13.160 -8.641 -2.646 1.00 18.03 46 LEU B CA 1
ATOM 881 C C . LEU B 1 47 ? 13.036 -7.134 -2.841 1.00 16.50 46 LEU B C 1
ATOM 882 O O . LEU B 1 47 ? 13.385 -6.370 -1.957 1.00 14.29 46 LEU B O 1
ATOM 887 N N . VAL B 1 48 ? 12.569 -6.704 -4.000 1.00 13.30 47 VAL B N 1
ATOM 888 C CA . VAL B 1 48 ? 12.427 -5.280 -4.266 1.00 14.69 47 VAL B CA 1
ATOM 889 C C . VAL B 1 48 ? 11.031 -4.996 -4.793 1.00 15.86 47 VAL B C 1
ATOM 890 O O . VAL B 1 48 ? 10.524 -5.711 -5.656 1.00 14.01 47 VAL B O 1
ATOM 894 N N . LYS B 1 49 ? 10.408 -3.966 -4.221 1.00 13.48 48 LYS B N 1
ATOM 895 C CA . LYS B 1 49 ? 9.106 -3.469 -4.638 1.00 13.32 48 LYS B CA 1
ATOM 896 C C . LYS B 1 49 ? 9.266 -2.057 -5.157 1.00 11.65 48 LYS B C 1
ATOM 897 O O . LYS B 1 49 ? 9.991 -1.251 -4.565 1.00 12.74 48 LYS B O 1
ATOM 903 N N . ALA B 1 50 ? 8.593 -1.771 -6.268 1.00 12.95 49 ALA B N 1
ATOM 904 C CA . ALA B 1 50 ? 8.623 -0.456 -6.890 1.00 10.04 49 ALA B CA 1
ATOM 905 C C . ALA B 1 50 ? 7.282 0.226 -6.674 1.00 12.68 49 ALA B C 1
ATOM 906 O O . ALA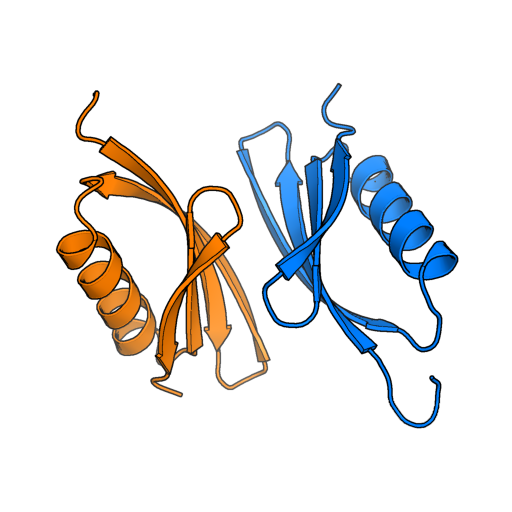 B 1 50 ? 6.237 -0.348 -6.971 1.00 14.62 49 ALA B O 1
ATOM 908 N N . PHE B 1 51 ? 7.332 1.448 -6.153 1.00 13.02 50 PHE B N 1
ATOM 909 C CA . PHE B 1 51 ? 6.151 2.255 -5.884 1.00 14.16 50 PHE B CA 1
ATOM 910 C C . PHE B 1 51 ? 6.166 3.519 -6.734 1.00 13.96 50 PHE B C 1
ATOM 911 O O . PHE B 1 51 ? 7.157 4.253 -6.757 1.00 14.03 50 PHE B O 1
ATOM 919 N N . ILE B 1 52 ? 5.057 3.759 -7.422 1.00 16.82 51 ILE B N 1
ATOM 920 C CA . ILE B 1 52 ? 4.822 5.036 -8.094 1.00 17.61 51 ILE B CA 1
ATOM 921 C C . ILE B 1 52 ? 3.532 5.650 -7.584 1.00 15.14 51 ILE B C 1
ATOM 922 O O . ILE B 1 52 ? 2.491 5.000 -7.613 1.00 18.47 51 ILE B O 1
ATOM 927 N N . ASN B 1 53 ? 3.613 6.891 -7.115 1.00 16.72 52 ASN B N 1
ATOM 928 C CA . ASN B 1 53 ? 2.479 7.555 -6.483 1.00 21.56 52 ASN B CA 1
ATOM 929 C C . ASN B 1 53 ? 1.891 6.689 -5.381 1.00 16.73 52 ASN B C 1
ATOM 930 O O . ASN B 1 53 ? 0.672 6.597 -5.233 1.00 19.47 52 ASN B O 1
ATOM 935 N N . ASP B 1 54 ? 2.789 6.038 -4.639 1.00 15.39 53 ASP B N 1
ATOM 936 C CA . ASP B 1 54 ? 2.468 5.174 -3.506 1.00 16.31 53 ASP B CA 1
ATOM 937 C C . ASP B 1 54 ? 1.674 3.926 -3.870 1.00 15.65 53 ASP B C 1
ATOM 938 O O . ASP B 1 54 ? 1.111 3.269 -2.997 1.00 19.16 53 ASP B O 1
ATOM 943 N N . GLU B 1 55 ? 1.666 3.580 -5.154 1.00 16.36 54 GLU B N 1
ATOM 944 C CA . GLU B 1 55 ? 1.058 2.346 -5.625 1.00 19.18 54 GLU B CA 1
ATOM 945 C C . GLU B 1 55 ? 2.163 1.355 -5.994 1.00 17.62 54 GLU B C 1
ATOM 946 O O . GLU B 1 55 ? 3.074 1.716 -6.736 1.00 17.70 54 GLU B O 1
ATOM 952 N N . LYS B 1 56 ? 2.115 0.130 -5.473 1.00 16.64 55 LYS B N 1
ATOM 953 C CA . LYS B 1 56 ? 3.123 -0.863 -5.856 1.00 17.34 55 LYS B CA 1
ATOM 954 C C . LYS B 1 56 ? 2.884 -1.286 -7.297 1.00 20.83 55 LYS B C 1
ATOM 955 O O . LYS B 1 56 ? 1.804 -1.770 -7.617 1.00 20.34 55 LYS B O 1
ATOM 961 N N . VAL B 1 57 ? 3.877 -1.117 -8.165 1.00 17.76 56 VAL B N 1
ATOM 962 C CA . VAL B 1 57 ? 3.662 -1.420 -9.583 1.00 20.66 56 VAL B CA 1
ATOM 963 C C . VAL B 1 57 ? 4.457 -2.624 -10.087 1.00 21.01 56 VAL B C 1
ATOM 964 O O . VAL B 1 57 ? 4.083 -3.243 -11.089 1.00 23.67 56 VAL B O 1
ATOM 968 N N . PHE B 1 58 ? 5.547 -2.955 -9.401 1.00 16.14 57 PHE B N 1
ATOM 969 C CA . PHE B 1 58 ? 6.350 -4.125 -9.742 1.00 16.38 57 PHE B CA 1
ATOM 970 C C . 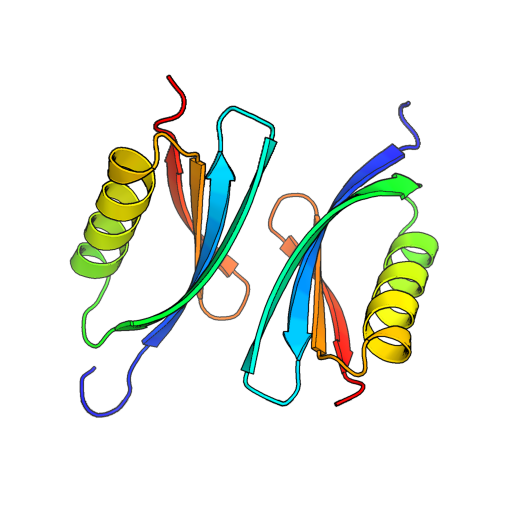PHE B 1 58 ? 7.031 -4.698 -8.508 1.00 17.71 57 PHE B C 1
ATOM 971 O O . PHE B 1 58 ? 7.234 -4.004 -7.516 1.00 15.54 57 PHE B O 1
ATOM 979 N N . GLU B 1 59 ? 7.393 -5.972 -8.593 1.00 16.67 58 GLU B N 1
ATOM 980 C CA . GLU B 1 59 ? 8.050 -6.666 -7.503 1.00 16.76 58 GLU B CA 1
ATOM 981 C C . GLU B 1 59 ? 8.917 -7.774 -8.079 1.00 17.53 58 GLU B C 1
ATOM 982 O O . GLU B 1 59 ? 8.497 -8.479 -9.005 1.00 17.48 58 GLU B O 1
ATOM 988 N N . ALA B 1 60 ? 10.134 -7.897 -7.559 1.00 16.27 59 ALA B N 1
ATOM 989 C CA . ALA B 1 60 ? 11.036 -8.975 -7.972 1.00 17.15 59 ALA B CA 1
ATOM 990 C C . ALA B 1 60 ? 11.755 -9.541 -6.760 1.00 19.23 59 ALA B C 1
ATOM 991 O O . ALA B 1 60 ? 12.120 -8.799 -5.861 1.00 16.99 59 ALA B O 1
ATOM 993 N N . ASP B 1 61 ? 11.971 -10.857 -6.744 1.00 21.88 60 ASP B N 1
ATOM 994 C CA . ASP B 1 61 ? 12.555 -11.530 -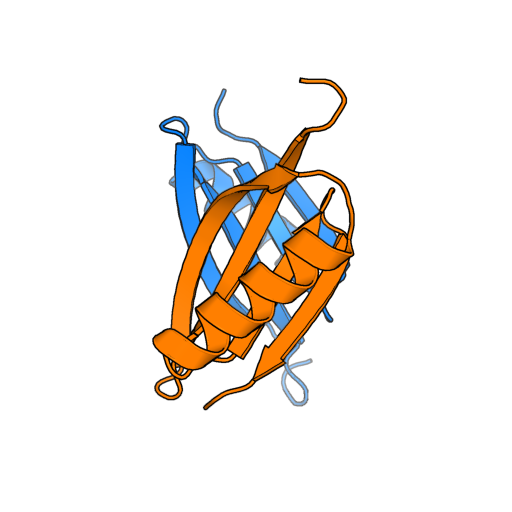5.582 1.00 20.59 60 ASP B CA 1
ATOM 995 C C . ASP B 1 61 ? 13.753 -12.375 -6.002 1.00 22.25 60 ASP B C 1
ATOM 996 O O . ASP B 1 61 ? 13.594 -13.366 -6.717 1.00 26.04 60 ASP B O 1
ATOM 1001 N N . PHE B 1 62 ? 14.944 -11.976 -5.572 1.00 19.79 61 PHE B N 1
ATOM 1002 C CA . PHE B 1 62 ? 16.153 -12.746 -5.847 1.00 24.51 61 PHE B CA 1
ATOM 1003 C C . PHE B 1 62 ? 16.871 -13.147 -4.561 1.00 24.01 61 PHE B C 1
ATOM 1004 O O . PHE B 1 62 ? 18.093 -13.290 -4.523 1.00 21.97 61 PHE B O 1
ATOM 1012 N N . ARG B 1 63 ? 16.095 -13.314 -3.503 1.00 22.13 62 ARG B N 1
ATOM 1013 C CA . ARG B 1 63 ? 16.633 -13.841 -2.262 1.00 23.97 62 ARG B CA 1
ATOM 1014 C C . ARG B 1 63 ? 16.860 -15.348 -2.400 1.00 25.32 62 ARG B C 1
ATOM 1015 O O . ARG B 1 63 ? 17.850 -15.877 -1.903 1.00 35.77 62 ARG B O 1
#